Protein AF-A0A8D8BAV6-F1 (afdb_monomer_lite)

Structure (mmCIF, N/CA/C/O backbone):
data_AF-A0A8D8BAV6-F1
#
_entry.id   AF-A0A8D8BAV6-F1
#
loop_
_atom_site.group_PDB
_atom_site.id
_atom_site.type_symbol
_ato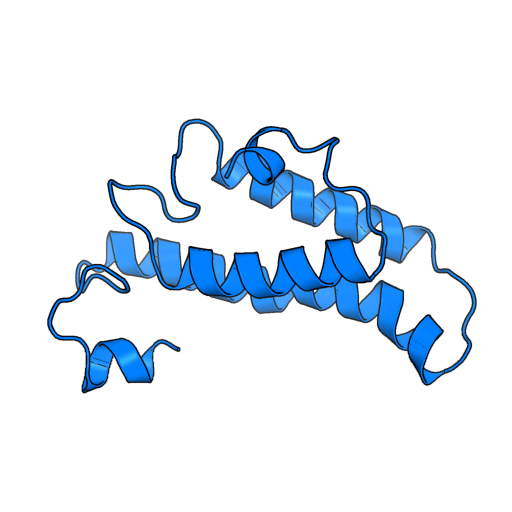m_site.label_atom_id
_atom_site.label_alt_id
_atom_site.label_comp_id
_atom_site.label_asym_id
_atom_site.label_entity_id
_atom_site.label_seq_id
_atom_site.pdbx_PDB_ins_code
_atom_site.Cartn_x
_atom_site.Cartn_y
_atom_site.Cartn_z
_atom_site.occupancy
_atom_site.B_iso_or_equiv
_atom_site.auth_seq_id
_atom_site.auth_comp_id
_atom_site.auth_asym_id
_atom_site.auth_atom_id
_atom_site.pdbx_PDB_model_num
ATOM 1 N N . MET A 1 1 ? -12.739 -9.516 0.397 1.00 93.56 1 MET A N 1
ATOM 2 C CA . MET A 1 1 ? -12.318 -9.539 1.818 1.00 93.56 1 MET A CA 1
ATOM 3 C C . MET A 1 1 ? -13.375 -8.971 2.758 1.00 93.56 1 MET A C 1
ATOM 5 O O . MET A 1 1 ? -13.822 -9.718 3.613 1.00 93.56 1 MET A O 1
ATOM 9 N N . ILE A 1 2 ? -13.833 -7.724 2.570 1.00 98.00 2 ILE A N 1
ATOM 10 C CA . ILE A 1 2 ? -14.804 -7.034 3.455 1.00 98.00 2 ILE A CA 1
ATOM 11 C C . ILE A 1 2 ? -15.995 -7.913 3.871 1.00 98.00 2 ILE A C 1
ATOM 13 O O . ILE A 1 2 ? -16.210 -8.135 5.057 1.00 98.00 2 ILE A O 1
ATOM 17 N N . TYR A 1 3 ? -16.702 -8.501 2.901 1.00 98.06 3 TYR A N 1
ATOM 18 C CA . TYR A 1 3 ? -17.861 -9.363 3.165 1.00 98.06 3 TYR A CA 1
ATOM 19 C C . TYR A 1 3 ? -17.575 -10.515 4.140 1.00 98.06 3 TYR A C 1
ATOM 21 O O . TYR A 1 3 ? -18.447 -10.879 4.926 1.00 98.06 3 TYR 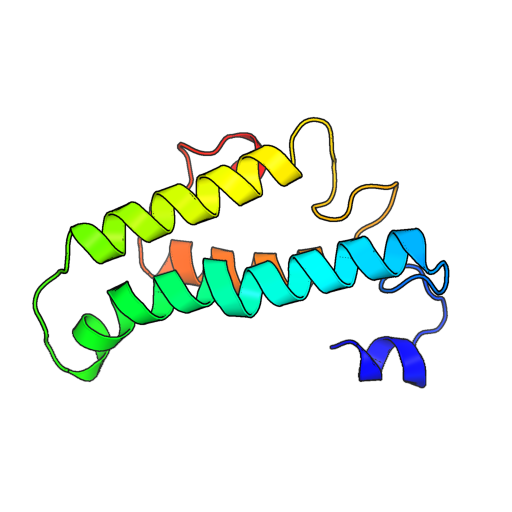A O 1
ATOM 29 N N . LEU A 1 4 ? -16.369 -11.095 4.106 1.00 98.25 4 LEU A N 1
ATOM 30 C CA . LEU A 1 4 ? -16.024 -12.206 4.991 1.00 98.25 4 LEU A CA 1
ATOM 31 C C . LEU A 1 4 ? -15.956 -11.748 6.448 1.00 98.25 4 LEU A C 1
ATOM 33 O O . LEU A 1 4 ? -16.485 -12.435 7.318 1.00 98.25 4 LEU A O 1
ATOM 37 N N . VAL A 1 5 ? -15.365 -10.579 6.704 1.00 97.69 5 VAL A N 1
ATOM 38 C CA . VAL A 1 5 ? -15.299 -10.012 8.056 1.00 97.69 5 VAL A CA 1
ATOM 39 C C . VAL A 1 5 ? -16.678 -9.538 8.503 1.00 97.69 5 VAL A C 1
ATOM 41 O O . VAL A 1 5 ? -17.121 -9.927 9.577 1.00 97.69 5 VAL A O 1
ATOM 44 N N . ASP A 1 6 ? -17.409 -8.800 7.663 1.00 97.00 6 ASP A N 1
ATOM 45 C CA . ASP A 1 6 ? -18.738 -8.293 8.032 1.00 97.00 6 ASP A CA 1
ATOM 46 C C . ASP A 1 6 ? -19.746 -9.422 8.321 1.00 97.00 6 ASP A C 1
ATOM 48 O O . ASP A 1 6 ? -20.589 -9.281 9.208 1.00 97.00 6 ASP A O 1
ATOM 52 N N . LYS A 1 7 ? -19.678 -10.546 7.593 1.00 98.06 7 LYS A N 1
ATOM 53 C CA . LYS A 1 7 ? -20.628 -11.657 7.756 1.00 98.06 7 LYS A CA 1
ATOM 54 C C . LYS A 1 7 ? -20.192 -12.705 8.777 1.00 98.06 7 LYS A C 1
ATOM 56 O O . LYS A 1 7 ? -21.049 -13.283 9.445 1.00 98.06 7 LYS A O 1
ATOM 61 N N . TYR A 1 8 ? -18.898 -13.006 8.851 1.00 98.00 8 TYR A N 1
ATOM 62 C CA . TYR A 1 8 ? -18.387 -14.158 9.602 1.00 98.00 8 TYR A CA 1
ATOM 63 C C . TYR A 1 8 ? -17.382 -13.790 10.700 1.00 98.00 8 TYR A C 1
ATOM 65 O O . TYR A 1 8 ? -17.008 -14.670 11.481 1.00 98.00 8 TYR A O 1
ATOM 73 N N . GLY A 1 9 ? -16.961 -12.524 10.786 1.00 96.50 9 GLY A N 1
ATOM 74 C CA . GLY A 1 9 ? -16.062 -12.028 11.824 1.00 96.50 9 GLY A CA 1
ATOM 75 C C . GLY A 1 9 ? -16.624 -12.272 13.223 1.00 96.50 9 GLY A C 1
ATOM 76 O O . GLY A 1 9 ? -17.813 -12.076 13.482 1.00 96.50 9 GLY A O 1
ATOM 77 N N . LYS A 1 10 ? -15.767 -12.752 14.127 1.00 97.00 10 LYS A N 1
ATOM 78 C CA . LYS A 1 10 ? -16.114 -12.917 15.549 1.00 97.00 10 LYS A CA 1
ATOM 79 C C . LYS A 1 10 ? -16.053 -11.593 16.303 1.00 97.00 10 LYS A C 1
ATOM 81 O O . LYS A 1 10 ? -16.799 -11.400 17.257 1.00 97.00 10 LYS A O 1
ATOM 86 N N . ASP A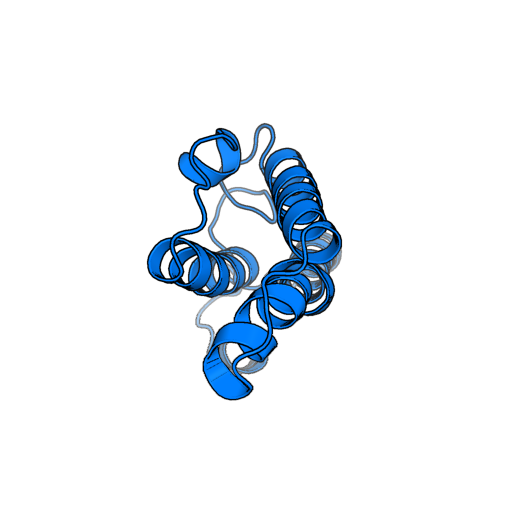 1 11 ? -15.210 -10.697 15.817 1.00 94.88 11 ASP A N 1
ATOM 87 C CA . ASP A 1 11 ? -15.067 -9.312 16.226 1.00 94.88 11 ASP A CA 1
ATOM 88 C C . ASP A 1 11 ? -14.908 -8.435 14.974 1.00 94.88 11 ASP A C 1
ATOM 90 O O . ASP A 1 11 ? -14.958 -8.927 13.840 1.00 94.88 11 ASP A O 1
ATOM 94 N N . ASP A 1 12 ? -14.760 -7.130 15.180 1.00 93.25 12 ASP A N 1
ATOM 95 C CA . ASP A 1 12 ? -14.538 -6.156 14.119 1.00 93.25 12 ASP A CA 1
ATOM 96 C C . ASP A 1 12 ? -13.084 -5.660 14.054 1.00 93.25 12 ASP A C 1
ATOM 98 O O . ASP A 1 12 ? -12.822 -4.663 13.392 1.00 93.25 12 ASP A O 1
ATOM 102 N N . SER A 1 13 ? -12.119 -6.352 14.672 1.00 93.62 13 SER A N 1
ATOM 103 C CA . SER A 1 13 ? -10.718 -5.897 14.735 1.00 93.62 13 SER A CA 1
ATOM 104 C C . SER A 1 13 ? -10.096 -5.679 13.350 1.00 93.62 13 SER A C 1
ATOM 106 O O . SER A 1 13 ? -9.500 -4.633 13.095 1.00 93.62 13 SER A O 1
ATOM 108 N N . LEU A 1 14 ? -10.315 -6.619 12.422 1.00 97.06 14 LEU A N 1
ATOM 109 C CA . LEU A 1 14 ? -9.807 -6.550 11.045 1.00 97.06 14 LEU A CA 1
ATOM 110 C C . LEU A 1 14 ? -10.515 -5.493 10.182 1.00 97.06 14 LEU A C 1
ATOM 112 O O . LEU A 1 14 ? -9.961 -5.039 9.177 1.00 97.06 14 LEU A O 1
ATOM 116 N N . TYR A 1 15 ? -11.757 -5.140 10.525 1.00 97.50 15 TYR A N 1
ATOM 117 C CA . TYR A 1 15 ? -12.570 -4.180 9.775 1.00 97.50 15 TYR A CA 1
ATOM 118 C C . TYR A 1 15 ? -13.562 -3.439 10.694 1.00 97.50 15 TYR A C 1
ATOM 120 O O . TYR A 1 15 ? -14.771 -3.715 10.663 1.00 97.50 15 TYR A O 1
ATOM 128 N N . PRO A 1 16 ? -13.068 -2.486 11.512 1.00 96.31 16 PRO A N 1
ATOM 129 C CA . PRO A 1 16 ? -13.848 -1.844 12.566 1.00 96.31 16 PRO A CA 1
ATOM 130 C C . PRO A 1 16 ? -15.124 -1.199 12.047 1.00 96.31 16 PRO A C 1
ATOM 132 O O . PRO A 1 16 ? -15.175 -0.711 10.916 1.00 96.31 16 PRO A O 1
ATOM 135 N N . ARG A 1 17 ? -16.174 -1.182 12.871 1.00 95.44 17 ARG A N 1
ATOM 136 C CA . ARG A 1 17 ? -17.445 -0.515 12.523 1.00 95.44 17 ARG A CA 1
ATOM 137 C C . ARG A 1 17 ? -17.405 0.999 12.686 1.00 95.44 17 ARG A C 1
ATOM 139 O O . ARG A 1 17 ? -18.266 1.676 12.130 1.00 95.44 17 ARG A O 1
ATOM 146 N N . ASP A 1 18 ? -16.415 1.514 13.413 1.00 96.38 18 ASP A N 1
ATOM 147 C CA . ASP A 1 18 ? -16.175 2.950 13.519 1.00 96.38 18 ASP A CA 1
ATOM 148 C C . ASP A 1 18 ? -15.990 3.571 12.118 1.00 96.38 18 ASP A C 1
ATOM 150 O O . ASP A 1 18 ? -15.084 3.153 11.386 1.00 96.38 18 ASP A O 1
ATOM 154 N N . PRO A 1 19 ? -16.821 4.554 11.720 1.00 97.75 19 PRO A N 1
ATOM 155 C CA . PRO A 1 19 ? -16.789 5.102 10.369 1.00 97.75 19 PRO A CA 1
ATOM 156 C C . PRO A 1 19 ? -15.436 5.698 9.979 1.00 97.75 19 PRO A C 1
ATOM 158 O O . PRO A 1 19 ? -15.022 5.549 8.830 1.00 97.75 19 PRO A O 1
ATOM 161 N N . GLN A 1 20 ? -14.736 6.346 10.914 1.00 97.38 20 GLN A N 1
ATOM 162 C CA . GLN A 1 20 ? -13.464 7.002 10.627 1.00 97.38 20 GLN A CA 1
ATOM 163 C C . GLN A 1 20 ? -12.356 5.973 10.385 1.00 97.38 20 GLN A C 1
ATOM 165 O O . GLN A 1 20 ? -11.685 6.028 9.353 1.00 97.38 20 GLN A O 1
ATOM 170 N N . ARG A 1 21 ? -12.203 4.983 11.273 1.00 96.50 21 ARG A N 1
ATOM 171 C CA . ARG A 1 21 ? -11.233 3.888 11.094 1.00 96.50 21 ARG A CA 1
ATOM 172 C C . ARG A 1 21 ? -11.529 3.077 9.835 1.00 96.50 21 ARG A C 1
ATOM 174 O O . ARG A 1 21 ? -10.625 2.778 9.055 1.00 96.50 21 ARG A O 1
ATOM 181 N N . ARG A 1 22 ? -12.806 2.776 9.590 1.00 97.56 22 ARG A N 1
ATOM 182 C CA . ARG A 1 22 ? -13.252 2.057 8.392 1.00 97.56 22 ARG A CA 1
ATOM 183 C C . ARG A 1 22 ? -12.943 2.823 7.108 1.00 97.56 22 ARG A C 1
ATOM 185 O O . ARG A 1 22 ? -12.547 2.208 6.120 1.00 97.56 22 ARG A O 1
ATOM 192 N N . ALA A 1 23 ? -13.106 4.146 7.111 1.00 98.44 23 ALA A N 1
ATOM 193 C CA . ALA A 1 23 ? -12.798 4.983 5.956 1.00 98.44 23 ALA A CA 1
ATOM 194 C C . ALA A 1 23 ? -11.309 4.928 5.588 1.00 98.44 23 ALA A C 1
ATOM 196 O O . ALA A 1 23 ? -10.994 4.819 4.404 1.00 98.44 23 ALA A O 1
ATOM 197 N N . VAL A 1 24 ? -10.406 4.923 6.578 1.00 98.38 24 VAL A N 1
ATOM 198 C CA . VAL A 1 24 ? -8.964 4.763 6.328 1.00 98.38 24 VAL A CA 1
ATOM 199 C C . VAL A 1 24 ? -8.679 3.395 5.709 1.00 98.38 24 VAL A C 1
ATOM 201 O O . VAL A 1 24 ? -8.055 3.342 4.653 1.00 98.38 24 VAL A O 1
ATOM 204 N N . ILE A 1 25 ? -9.202 2.302 6.278 1.00 98.56 25 ILE A N 1
ATOM 205 C CA . ILE A 1 25 ? -9.018 0.950 5.713 1.00 98.56 25 ILE A CA 1
ATOM 206 C C . ILE A 1 25 ? -9.535 0.882 4.273 1.00 98.56 25 ILE A C 1
ATOM 208 O O . ILE A 1 25 ? -8.837 0.393 3.390 1.00 98.56 25 ILE A O 1
ATOM 212 N N . ASN A 1 26 ? -10.731 1.411 4.009 1.00 98.69 26 ASN A N 1
ATOM 213 C CA . ASN A 1 26 ? -11.290 1.444 2.659 1.00 98.69 26 ASN A CA 1
ATOM 214 C C . ASN A 1 26 ? -10.406 2.237 1.697 1.00 98.69 26 ASN A C 1
ATOM 216 O O . ASN A 1 26 ? -10.170 1.786 0.580 1.00 98.69 26 ASN A O 1
ATOM 220 N N . GLN A 1 27 ? -9.893 3.392 2.122 1.00 98.69 27 GLN A N 1
ATOM 221 C CA . GLN A 1 27 ? -8.983 4.178 1.299 1.00 98.69 27 GLN A CA 1
ATOM 222 C C . GLN A 1 27 ? -7.703 3.389 0.984 1.00 98.69 27 GLN A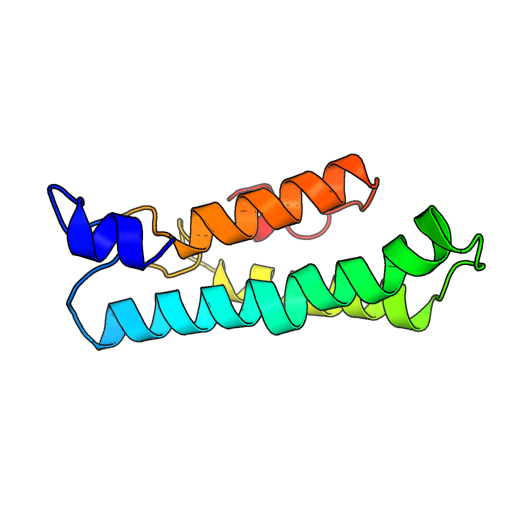 C 1
ATOM 224 O O . GLN A 1 27 ? -7.284 3.398 -0.171 1.00 98.69 27 GLN A O 1
ATOM 229 N N . ARG A 1 28 ? -7.125 2.658 1.951 1.00 98.75 28 ARG A N 1
ATOM 230 C CA . ARG A 1 28 ? -5.947 1.804 1.715 1.00 98.75 28 ARG A CA 1
ATOM 231 C C . ARG A 1 28 ? -6.247 0.646 0.760 1.00 98.75 28 ARG A C 1
ATOM 233 O O . ARG A 1 28 ? -5.437 0.378 -0.117 1.00 98.75 28 ARG A O 1
ATOM 240 N N . LEU A 1 29 ? -7.422 0.022 0.860 1.00 98.81 29 LEU A N 1
ATOM 241 C CA . LEU A 1 29 ? -7.864 -1.020 -0.079 1.00 98.81 29 LEU A CA 1
ATOM 242 C C . LEU A 1 29 ? -8.032 -0.478 -1.510 1.00 98.81 29 LEU A C 1
ATOM 244 O O . LEU A 1 29 ? -7.635 -1.131 -2.472 1.00 98.81 29 LEU A O 1
ATOM 248 N N . PHE A 1 30 ? -8.594 0.724 -1.669 1.00 98.81 30 PHE A N 1
ATOM 249 C CA . PHE A 1 30 ? -8.691 1.367 -2.983 1.00 98.81 30 PHE A CA 1
ATOM 250 C C . PHE A 1 30 ? -7.335 1.833 -3.512 1.00 98.81 30 PHE A C 1
ATOM 252 O O . PHE A 1 30 ? -7.117 1.788 -4.720 1.00 98.81 30 PHE A O 1
ATOM 259 N N . PHE A 1 31 ? -6.426 2.257 -2.635 1.00 98.88 31 PHE A N 1
ATOM 260 C CA . PHE A 1 31 ? -5.045 2.551 -3.001 1.00 98.88 31 PHE A CA 1
ATOM 261 C C . PHE A 1 31 ? -4.319 1.296 -3.498 1.00 98.88 31 PHE A C 1
ATOM 263 O O . PHE A 1 31 ? -3.668 1.358 -4.537 1.00 98.88 31 PHE A O 1
ATOM 270 N N . ASP A 1 32 ? -4.468 0.163 -2.811 1.00 98.88 32 ASP A N 1
ATOM 271 C CA . ASP A 1 32 ? -3.877 -1.105 -3.236 1.00 98.88 32 ASP A CA 1
ATOM 272 C C . ASP A 1 32 ? -4.365 -1.491 -4.639 1.00 98.88 32 ASP A C 1
ATOM 274 O O . ASP A 1 32 ? -3.569 -1.621 -5.564 1.00 98.88 32 ASP A O 1
ATOM 278 N N . MET A 1 33 ? -5.684 -1.538 -4.844 1.00 98.69 33 MET A N 1
ATOM 279 C CA . MET A 1 33 ? -6.270 -1.910 -6.136 1.00 98.69 33 MET A CA 1
ATOM 280 C C . MET A 1 33 ? -5.961 -0.899 -7.252 1.00 98.69 33 MET A C 1
ATOM 282 O O . MET A 1 33 ? -5.551 -1.287 -8.340 1.00 98.69 33 MET A O 1
ATOM 286 N N . GLY A 1 34 ? -6.219 0.388 -7.013 1.00 98.25 34 GLY A N 1
ATOM 287 C CA . GLY A 1 34 ? -6.242 1.421 -8.054 1.00 98.25 34 GLY A CA 1
ATOM 288 C C . GLY A 1 34 ? -4.916 2.143 -8.275 1.00 98.25 34 GLY A C 1
ATOM 289 O O . GLY A 1 34 ? -4.778 2.859 -9.265 1.00 98.25 34 GLY A O 1
ATOM 290 N N . THR A 1 35 ? -3.952 1.971 -7.370 1.00 98.81 35 THR A N 1
ATOM 291 C CA . THR A 1 35 ? -2.646 2.630 -7.455 1.00 98.81 35 THR A CA 1
ATOM 292 C C . THR A 1 35 ? -1.516 1.615 -7.389 1.00 98.81 35 THR A C 1
ATOM 294 O O . THR A 1 35 ? -0.772 1.509 -8.358 1.00 98.81 35 THR A O 1
ATOM 297 N N . LEU A 1 36 ? -1.366 0.877 -6.285 1.00 98.81 36 LEU A N 1
ATOM 298 C CA . LEU A 1 36 ? -0.198 0.015 -6.084 1.00 98.81 36 LEU A CA 1
ATOM 299 C C . LEU A 1 36 ? -0.198 -1.168 -7.061 1.00 98.81 36 LEU A C 1
ATOM 301 O O . LEU A 1 36 ? 0.679 -1.262 -7.919 1.00 98.81 36 LEU A O 1
ATOM 305 N N . TYR A 1 37 ? -1.208 -2.034 -6.980 1.00 98.75 37 TYR A N 1
ATOM 306 C CA . TYR A 1 37 ? -1.303 -3.229 -7.813 1.00 98.75 37 TYR A CA 1
ATOM 307 C C . TYR A 1 37 ? -1.553 -2.895 -9.285 1.00 98.75 37 TYR A C 1
ATOM 309 O O . TYR A 1 37 ? -0.997 -3.548 -10.164 1.00 98.75 37 TYR A O 1
ATOM 317 N N . GLN A 1 38 ? -2.326 -1.841 -9.574 1.00 98.81 38 GLN A N 1
ATOM 318 C CA . GLN A 1 38 ? -2.522 -1.385 -10.952 1.00 98.81 38 GLN A CA 1
ATOM 319 C C . GLN A 1 38 ? -1.191 -1.006 -11.613 1.00 98.81 38 GLN A C 1
ATOM 321 O O . GLN A 1 38 ? -0.916 -1.456 -12.719 1.00 98.81 38 GLN A O 1
ATOM 326 N N . ARG A 1 39 ? -0.331 -0.232 -10.937 1.00 98.69 39 ARG A N 1
ATOM 327 C CA . ARG A 1 39 ? 0.969 0.175 -11.501 1.00 98.69 39 ARG A CA 1
ATOM 328 C C . ARG A 1 39 ? 1.927 -0.999 -11.669 1.00 98.69 39 ARG A C 1
ATOM 330 O O . ARG A 1 39 ? 2.708 -1.012 -12.616 1.00 98.69 39 ARG A O 1
ATOM 337 N N . PHE A 1 40 ? 1.841 -1.995 -10.791 1.00 98.62 40 PHE A N 1
ATOM 338 C CA . PHE A 1 40 ? 2.533 -3.265 -10.988 1.00 98.62 40 PHE A CA 1
ATOM 339 C C . PHE A 1 40 ? 2.055 -3.985 -12.244 1.00 98.62 40 PHE A C 1
ATOM 341 O O . PHE A 1 40 ? 2.879 -4.354 -13.077 1.00 98.62 40 PHE A O 1
ATOM 348 N N . ALA A 1 41 ? 0.740 -4.149 -12.404 1.00 98.50 41 ALA A N 1
ATOM 349 C CA . ALA A 1 41 ? 0.160 -4.807 -13.567 1.00 98.50 41 ALA A CA 1
ATOM 350 C C . ALA A 1 41 ? 0.538 -4.075 -14.863 1.00 98.50 41 ALA A C 1
ATOM 352 O O . ALA A 1 41 ? 1.004 -4.712 -15.805 1.00 98.50 41 ALA A O 1
ATOM 353 N N . ASP A 1 42 ? 0.432 -2.744 -14.881 1.00 98.44 42 ASP A N 1
ATOM 354 C CA . ASP A 1 42 ? 0.777 -1.902 -16.032 1.00 98.44 42 ASP A CA 1
ATOM 355 C C . ASP A 1 42 ? 2.237 -2.074 -16.478 1.00 98.44 42 ASP A C 1
ATOM 357 O O . ASP A 1 42 ? 2.536 -1.968 -17.667 1.00 98.44 42 ASP A O 1
ATOM 361 N N . TYR A 1 43 ? 3.154 -2.333 -15.540 1.00 98.50 43 TYR A N 1
ATOM 362 C CA . TYR A 1 43 ? 4.560 -2.566 -15.856 1.00 98.50 43 TYR A CA 1
ATOM 363 C C . TYR A 1 43 ? 4.846 -4.030 -16.214 1.00 98.50 43 TYR A C 1
ATOM 365 O O . TYR A 1 43 ? 5.403 -4.300 -17.277 1.00 98.50 43 TYR A O 1
ATOM 373 N N . TYR A 1 44 ? 4.488 -4.981 -15.346 1.00 98.38 44 TYR A N 1
ATOM 374 C CA . TYR A 1 44 ? 4.928 -6.376 -15.458 1.00 98.38 44 TYR A CA 1
ATOM 375 C C . TYR A 1 44 ? 4.096 -7.207 -16.439 1.00 98.38 44 TYR A C 1
ATOM 377 O O . TYR A 1 44 ? 4.651 -8.053 -17.140 1.00 98.38 44 TYR A O 1
ATOM 385 N N . TYR A 1 45 ? 2.778 -7.000 -16.526 1.00 98.12 45 TYR A N 1
ATOM 386 C CA . TYR A 1 45 ? 1.919 -7.881 -17.327 1.00 98.12 45 TYR A CA 1
ATOM 387 C C . TYR A 1 45 ? 2.197 -7.823 -18.837 1.00 98.12 45 TYR A C 1
ATOM 389 O O . TYR A 1 45 ? 2.273 -8.900 -19.435 1.00 98.12 45 TYR A O 1
ATOM 397 N N . PRO A 1 46 ? 2.432 -6.653 -19.467 1.00 98.31 46 PRO A N 1
ATOM 398 C CA . PRO A 1 46 ? 2.808 -6.608 -20.883 1.00 98.31 46 PRO A CA 1
ATOM 399 C C . PRO A 1 46 ? 4.099 -7.386 -21.177 1.00 98.31 46 PRO A C 1
ATOM 401 O O . PRO A 1 46 ? 4.221 -8.050 -22.205 1.00 98.31 46 PRO A O 1
ATOM 404 N N . GLN A 1 47 ? 5.060 -7.370 -20.253 1.00 97.69 47 GLN A N 1
ATOM 405 C CA . GLN A 1 47 ? 6.313 -8.114 -20.403 1.00 97.69 47 GLN A CA 1
ATOM 406 C C . GLN A 1 47 ? 6.080 -9.623 -20.253 1.00 97.69 47 GLN A C 1
ATOM 408 O O . GLN A 1 47 ? 6.531 -10.412 -21.080 1.00 97.69 47 GLN A O 1
ATOM 413 N N . MET A 1 48 ? 5.330 -10.025 -19.220 1.00 96.38 48 MET A N 1
ATOM 414 C CA . MET A 1 48 ? 5.085 -11.432 -18.890 1.00 96.38 48 MET A CA 1
ATOM 415 C C . MET A 1 48 ? 4.195 -12.154 -19.905 1.00 96.38 48 MET A C 1
ATOM 417 O O . MET A 1 48 ? 4.422 -13.331 -20.184 1.00 96.38 48 MET A O 1
ATOM 421 N N . PHE A 1 49 ? 3.167 -11.481 -20.423 1.00 97.25 49 PHE A N 1
ATOM 422 C CA . PHE A 1 49 ? 2.121 -12.123 -21.224 1.00 97.25 49 PHE A CA 1
ATOM 423 C C . PHE A 1 49 ? 2.154 -11.741 -22.704 1.00 97.25 49 PHE A C 1
ATOM 425 O O . PHE A 1 49 ? 1.666 -12.513 -23.528 1.00 97.25 49 PHE A O 1
ATOM 432 N N . GLU A 1 50 ? 2.740 -10.595 -23.056 1.00 96.88 50 GLU A N 1
ATOM 433 C CA . GLU A 1 50 ? 2.762 -10.089 -24.437 1.00 96.88 50 GLU A CA 1
ATOM 434 C C . GLU A 1 50 ? 4.181 -10.015 -25.026 1.00 96.88 50 GLU A C 1
ATOM 436 O O . GLU A 1 50 ? 4.338 -9.779 -26.223 1.00 96.88 50 GLU A O 1
ATOM 441 N N . GLY A 1 51 ? 5.223 -10.242 -24.215 1.00 95.88 51 GLY A N 1
ATOM 442 C CA . GLY A 1 51 ? 6.620 -10.141 -24.647 1.00 95.88 51 GLY A CA 1
ATOM 443 C C . GLY A 1 51 ? 7.048 -8.710 -24.983 1.00 95.88 51 GLY A C 1
ATOM 444 O O . GLY A 1 51 ? 7.986 -8.514 -25.760 1.00 95.88 51 GLY A O 1
ATOM 445 N N . ALA A 1 52 ? 6.348 -7.709 -24.439 1.00 97.31 52 ALA A N 1
ATOM 446 C CA . ALA A 1 52 ? 6.700 -6.307 -24.611 1.00 97.31 52 ALA A CA 1
ATOM 447 C C . ALA A 1 52 ? 8.040 -5.982 -23.928 1.00 97.31 52 ALA A C 1
ATOM 449 O O . ALA A 1 52 ? 8.422 -6.607 -22.939 1.00 97.31 52 ALA A O 1
ATOM 450 N N . ALA A 1 53 ? 8.743 -4.975 -24.446 1.00 97.38 53 ALA A N 1
ATOM 451 C CA . ALA A 1 53 ? 9.908 -4.417 -23.770 1.00 97.38 53 ALA A CA 1
ATOM 452 C C . ALA A 1 53 ? 9.506 -3.682 -22.479 1.00 97.38 53 ALA A C 1
ATOM 454 O O . ALA A 1 53 ? 8.368 -3.230 -22.332 1.00 97.38 53 ALA A O 1
ATOM 455 N N . GLU A 1 54 ? 10.465 -3.528 -21.568 1.00 96.19 54 GLU A N 1
ATOM 456 C CA . GLU A 1 54 ? 10.300 -2.736 -20.349 1.00 96.19 54 GLU A CA 1
ATOM 457 C C . GLU A 1 54 ? 9.867 -1.297 -20.664 1.00 96.19 54 GLU A C 1
ATOM 459 O O . GLU A 1 54 ? 10.360 -0.666 -21.603 1.00 96.19 54 GLU A O 1
ATOM 464 N N . ASN A 1 55 ? 8.960 -0.764 -19.843 1.00 97.69 55 ASN A N 1
ATOM 465 C CA . ASN A 1 55 ? 8.522 0.626 -19.913 1.00 97.69 55 ASN A CA 1
ATOM 466 C C . ASN A 1 55 ? 9.062 1.405 -18.697 1.00 97.69 55 ASN A C 1
ATOM 468 O O . ASN A 1 55 ? 8.500 1.272 -17.604 1.00 97.69 55 ASN A O 1
ATOM 472 N N . PRO A 1 56 ? 10.109 2.237 -18.866 1.00 97.12 56 PRO A N 1
ATOM 473 C CA . PRO A 1 56 ? 10.715 2.982 -17.763 1.00 97.12 56 PRO A CA 1
ATOM 474 C C . PRO A 1 56 ? 9.739 3.912 -17.033 1.00 97.12 56 PRO A C 1
ATOM 476 O O . PRO A 1 56 ? 9.784 4.001 -15.809 1.00 97.12 56 PRO A O 1
ATOM 479 N N . ASP A 1 57 ? 8.809 4.549 -17.750 1.00 97.62 57 ASP A N 1
ATOM 480 C CA . ASP A 1 57 ? 7.829 5.456 -17.140 1.00 97.62 57 ASP A CA 1
ATOM 481 C C . ASP A 1 57 ? 6.842 4.695 -16.243 1.00 97.62 57 ASP A C 1
ATOM 483 O O . ASP A 1 57 ? 6.433 5.187 -15.189 1.00 97.62 57 ASP A O 1
ATOM 487 N N . ALA A 1 58 ? 6.447 3.484 -16.650 1.00 97.94 58 ALA A N 1
ATOM 488 C CA . ALA A 1 58 ? 5.614 2.611 -15.825 1.00 97.94 58 ALA A CA 1
ATOM 489 C C . ALA A 1 58 ? 6.394 2.079 -14.611 1.00 97.94 58 ALA A C 1
ATOM 491 O O . ALA A 1 58 ? 5.845 2.054 -13.510 1.00 97.94 58 ALA A O 1
ATOM 492 N N . TYR A 1 59 ? 7.682 1.754 -14.780 1.00 97.56 59 TYR A N 1
ATOM 493 C CA . TYR A 1 59 ? 8.554 1.349 -13.676 1.00 97.56 59 TYR A CA 1
ATOM 494 C C . TYR A 1 59 ? 8.677 2.442 -12.609 1.00 97.56 59 TYR A C 1
ATOM 496 O O . TYR A 1 59 ? 8.453 2.189 -11.427 1.00 97.56 59 TYR A O 1
ATOM 504 N N . THR A 1 60 ? 8.955 3.688 -13.012 1.00 97.81 60 THR A N 1
ATOM 505 C CA . THR A 1 60 ? 9.061 4.825 -12.082 1.00 97.81 60 THR A CA 1
ATOM 506 C C . THR A 1 60 ? 7.776 5.031 -11.281 1.00 97.81 60 THR A C 1
ATOM 508 O O . THR A 1 60 ? 7.832 5.281 -10.077 1.00 97.81 60 THR A O 1
ATOM 511 N N . LYS A 1 61 ? 6.605 4.846 -11.905 1.00 98.38 61 LYS A N 1
ATOM 512 C CA . LYS A 1 61 ? 5.318 4.958 -11.206 1.00 98.38 61 LYS A CA 1
ATOM 513 C C . LYS A 1 61 ? 5.163 3.928 -10.086 1.00 98.38 61 LYS A C 1
ATOM 515 O O . LYS A 1 61 ? 4.483 4.233 -9.105 1.00 98.38 61 LYS A O 1
ATOM 520 N N . ILE A 1 62 ? 5.764 2.741 -10.186 1.00 98.44 62 ILE A N 1
ATOM 521 C CA . ILE A 1 62 ? 5.764 1.778 -9.074 1.00 98.44 62 ILE A CA 1
ATOM 522 C C . ILE A 1 62 ? 6.453 2.399 -7.853 1.00 98.44 62 ILE A C 1
ATOM 524 O O . ILE A 1 62 ? 5.875 2.407 -6.764 1.00 98.44 62 ILE A O 1
ATOM 528 N N . GLY A 1 63 ? 7.629 3.000 -8.051 1.00 97.81 63 GLY A N 1
ATOM 529 C CA . GLY A 1 63 ? 8.364 3.706 -7.001 1.00 97.81 63 GLY A CA 1
ATOM 530 C C . GLY A 1 63 ? 7.552 4.828 -6.352 1.00 97.81 63 GLY A C 1
ATOM 531 O O . GLY A 1 63 ? 7.509 4.920 -5.129 1.00 97.81 63 GLY A O 1
ATOM 532 N N . ASP A 1 64 ? 6.820 5.616 -7.142 1.00 98.19 64 ASP A N 1
ATOM 533 C CA . ASP A 1 64 ? 5.916 6.647 -6.612 1.00 98.19 64 ASP A CA 1
ATOM 534 C C . ASP A 1 64 ? 4.801 6.053 -5.727 1.00 98.19 64 ASP A C 1
ATOM 536 O O . ASP A 1 64 ? 4.410 6.647 -4.723 1.00 98.19 64 ASP A O 1
ATOM 540 N N . ALA A 1 65 ? 4.263 4.881 -6.091 1.00 98.69 65 ALA A N 1
ATOM 541 C CA . ALA A 1 65 ? 3.232 4.215 -5.294 1.00 98.69 65 ALA A CA 1
ATOM 542 C C . ALA A 1 65 ? 3.801 3.702 -3.968 1.00 98.69 65 ALA A C 1
ATOM 544 O O . ALA A 1 65 ? 3.195 3.917 -2.919 1.00 98.69 65 ALA A O 1
ATOM 545 N N . LEU A 1 66 ? 4.986 3.093 -4.002 1.00 98.50 66 LEU A N 1
ATOM 546 C CA . LEU A 1 66 ? 5.705 2.683 -2.797 1.00 98.50 66 LEU A CA 1
ATOM 547 C C . LEU A 1 66 ? 6.076 3.884 -1.921 1.00 98.50 66 LEU A C 1
ATOM 549 O O . LEU A 1 66 ? 5.983 3.788 -0.704 1.00 98.50 66 LEU A O 1
ATOM 553 N N . GLY A 1 67 ? 6.381 5.041 -2.515 1.00 98.56 67 GLY A N 1
ATOM 554 C CA . GLY A 1 67 ? 6.583 6.293 -1.784 1.00 98.56 67 GLY A CA 1
ATOM 555 C C . GLY A 1 67 ? 5.339 6.742 -1.011 1.00 98.56 67 GLY A C 1
ATOM 556 O O . GLY A 1 67 ? 5.442 7.141 0.146 1.00 98.56 67 GLY A O 1
ATOM 557 N N . PHE A 1 68 ? 4.142 6.621 -1.594 1.00 98.69 68 PHE A N 1
ATOM 558 C CA . PHE A 1 68 ? 2.907 6.887 -0.848 1.00 98.69 68 PHE A CA 1
ATOM 559 C C . PHE A 1 68 ? 2.682 5.887 0.288 1.00 98.69 68 PHE A C 1
ATOM 561 O O . PHE A 1 68 ? 2.265 6.291 1.374 1.00 98.69 68 PHE A O 1
ATOM 568 N N . LEU A 1 69 ? 2.966 4.601 0.058 1.00 98.69 69 LEU A N 1
ATOM 569 C CA . LEU A 1 69 ? 2.843 3.572 1.089 1.00 98.69 69 LEU A CA 1
ATOM 570 C C . LEU A 1 69 ? 3.832 3.800 2.244 1.00 98.69 69 LEU A C 1
ATOM 572 O O . LEU A 1 69 ? 3.437 3.718 3.405 1.00 98.69 69 LEU A O 1
ATOM 576 N N . GLU A 1 70 ? 5.073 4.176 1.932 1.00 98.56 70 GLU A N 1
ATOM 577 C CA . GLU A 1 70 ? 6.103 4.568 2.901 1.00 98.56 70 GLU A CA 1
ATOM 578 C C . GLU A 1 70 ? 5.616 5.712 3.802 1.00 98.56 70 GLU A C 1
ATOM 580 O O . GLU A 1 70 ? 5.783 5.648 5.022 1.00 98.56 70 GLU A O 1
ATOM 585 N N . CYS A 1 71 ? 4.958 6.726 3.223 1.00 98.38 71 CYS A N 1
ATOM 586 C CA . CYS A 1 71 ? 4.345 7.819 3.980 1.00 98.38 71 CYS A CA 1
ATOM 587 C C . CYS A 1 71 ? 3.149 7.360 4.827 1.00 98.38 71 CYS A C 1
ATOM 589 O O . CYS A 1 71 ? 2.940 7.877 5.920 1.00 98.38 71 CYS A O 1
ATOM 591 N N . PHE A 1 72 ? 2.338 6.405 4.357 1.00 98.25 72 PHE A N 1
ATOM 592 C CA . PHE A 1 72 ? 1.223 5.875 5.154 1.00 98.25 72 PHE A CA 1
ATOM 593 C C . PHE A 1 72 ? 1.693 5.120 6.398 1.00 98.25 72 PHE A C 1
ATOM 595 O O . PHE A 1 72 ? 0.974 5.113 7.397 1.00 98.25 72 PHE A O 1
ATOM 602 N N . LEU A 1 73 ? 2.874 4.506 6.326 1.00 98.50 73 LEU A N 1
ATOM 603 C CA . LEU A 1 73 ? 3.496 3.752 7.410 1.00 98.50 73 LEU A CA 1
ATOM 604 C C . LEU A 1 73 ? 4.367 4.620 8.333 1.00 98.50 73 LEU A C 1
ATOM 606 O O . LEU A 1 73 ? 4.892 4.124 9.328 1.00 98.50 73 LEU A O 1
ATOM 610 N N . GLU A 1 74 ? 4.515 5.919 8.059 1.00 97.94 74 GLU A N 1
ATOM 611 C CA . GLU A 1 74 ? 5.324 6.801 8.898 1.00 97.94 74 GLU A CA 1
ATOM 612 C C . GLU A 1 74 ? 4.753 6.890 10.326 1.00 97.94 74 GLU A C 1
ATOM 614 O O . GLU A 1 74 ? 3.645 7.378 10.565 1.00 97.94 74 GLU A O 1
ATOM 619 N N . GLY A 1 75 ? 5.525 6.385 11.294 1.00 96.75 75 GLY A N 1
ATOM 620 C CA . GLY A 1 75 ? 5.124 6.333 12.702 1.00 96.75 75 GLY A CA 1
ATOM 621 C C . GLY A 1 75 ? 3.972 5.366 13.001 1.00 96.75 75 GLY A C 1
ATOM 622 O O . GLY A 1 75 ? 3.382 5.464 14.076 1.00 96.75 75 GLY A O 1
ATOM 623 N N . GLN A 1 76 ? 3.634 4.460 12.078 1.00 97.38 76 GLN A N 1
ATOM 624 C CA . GLN A 1 76 ? 2.566 3.473 12.239 1.00 97.38 76 GLN A CA 1
ATOM 625 C C . GLN A 1 76 ? 3.123 2.049 12.219 1.00 97.38 76 GLN A C 1
ATOM 627 O O . GLN A 1 76 ? 4.045 1.744 11.471 1.00 97.38 76 GLN A O 1
ATOM 632 N N . THR A 1 77 ? 2.515 1.157 13.001 1.00 96.50 77 THR A N 1
ATOM 633 C CA . THR A 1 77 ? 2.814 -0.286 12.946 1.00 96.50 77 THR A CA 1
ATOM 634 C C . THR A 1 77 ? 2.029 -0.998 11.844 1.00 96.50 77 THR A C 1
ATOM 636 O O . THR A 1 77 ? 2.476 -2.018 11.341 1.00 96.50 77 THR A O 1
ATOM 639 N N . PHE A 1 78 ? 0.856 -0.479 11.473 1.00 98.00 78 PHE A N 1
ATOM 640 C CA . PHE A 1 78 ? -0.036 -1.053 10.462 1.00 98.00 78 PHE A CA 1
ATOM 641 C C . PHE A 1 78 ? -0.500 0.037 9.496 1.00 98.00 78 PHE A C 1
ATOM 643 O O . PHE A 1 78 ? -0.625 1.203 9.873 1.00 98.00 78 PHE A O 1
ATOM 650 N N . VAL A 1 79 ? -0.805 -0.322 8.252 1.00 97.94 79 VAL A N 1
ATOM 651 C CA . VAL A 1 79 ? -0.990 0.648 7.156 1.00 97.94 79 VAL A CA 1
ATOM 652 C C . VAL A 1 79 ? -2.226 1.545 7.294 1.00 97.94 79 VAL A C 1
ATOM 654 O O . VAL A 1 79 ? -2.283 2.661 6.761 1.00 97.94 79 VAL A O 1
ATOM 657 N N . ALA A 1 80 ? -3.245 1.065 8.005 1.00 97.12 80 ALA A N 1
ATOM 658 C CA . ALA A 1 80 ? -4.435 1.843 8.341 1.00 97.12 80 ALA A CA 1
ATOM 659 C C . ALA A 1 80 ? -4.322 2.552 9.706 1.00 97.12 80 ALA A C 1
ATOM 661 O O . ALA A 1 80 ? -5.279 3.196 10.141 1.00 97.12 80 ALA A O 1
ATOM 662 N N . GLY A 1 81 ? -3.161 2.447 10.358 1.00 91.12 81 GLY A N 1
ATOM 663 C CA . GLY A 1 81 ? -2.906 2.921 11.711 1.00 91.12 81 GLY A CA 1
ATOM 664 C C . GLY A 1 81 ? -3.669 2.151 12.793 1.00 91.12 81 GLY A C 1
ATOM 665 O O . GLY A 1 81 ? -4.396 1.189 12.534 1.00 91.12 81 GLY A O 1
ATOM 666 N N . GLY A 1 82 ? -3.521 2.621 14.030 1.00 83.69 82 GLY A N 1
ATOM 667 C CA . GLY A 1 82 ? -4.123 2.008 15.215 1.00 83.69 82 GLY A CA 1
ATOM 668 C C . GLY A 1 82 ? -3.330 0.815 15.754 1.00 83.69 82 GLY A C 1
ATOM 669 O O . GLY A 1 82 ? -2.213 0.541 15.325 1.00 83.69 82 GLY A O 1
ATOM 670 N N . ASP A 1 83 ? -3.930 0.107 16.709 1.00 85.06 83 ASP A N 1
ATOM 671 C CA . ASP A 1 83 ? -3.214 -0.879 17.533 1.00 85.06 83 ASP A CA 1
ATOM 672 C C . ASP A 1 83 ? -3.268 -2.317 16.981 1.00 85.06 83 ASP A C 1
ATOM 674 O O . ASP A 1 83 ? -2.810 -3.253 17.636 1.00 85.06 83 ASP A O 1
ATOM 678 N N . SER A 1 84 ? -3.876 -2.530 15.808 1.00 91.50 84 SER A N 1
ATOM 679 C CA . SER A 1 84 ? -4.137 -3.871 15.277 1.00 91.50 84 SER A CA 1
ATOM 680 C C . SER A 1 84 ? -4.091 -3.941 13.753 1.00 91.50 84 SER A C 1
ATOM 682 O O . SER A 1 84 ? -4.566 -3.035 13.069 1.00 91.50 84 SER A O 1
ATOM 684 N N . LEU A 1 85 ? -3.623 -5.082 13.246 1.00 97.06 85 LEU A N 1
ATOM 685 C CA . LEU A 1 85 ? -3.681 -5.460 11.836 1.00 97.06 85 LEU A CA 1
ATOM 686 C C . LEU A 1 85 ? -5.117 -5.384 11.289 1.00 97.06 85 LEU A C 1
ATOM 688 O O . LEU A 1 85 ? -6.079 -5.728 11.979 1.00 97.06 85 LEU A O 1
ATOM 692 N N . SER A 1 86 ? -5.254 -4.966 10.033 1.00 98.19 86 SER A N 1
ATOM 693 C CA . SER A 1 86 ? -6.531 -4.795 9.342 1.00 98.19 86 SER A CA 1
ATOM 694 C C . SER A 1 86 ? -6.585 -5.542 8.004 1.00 98.19 86 SER A C 1
ATOM 696 O O . SER A 1 86 ? -5.595 -6.086 7.517 1.00 98.19 86 SER A O 1
ATOM 698 N N . LEU A 1 87 ? -7.753 -5.529 7.352 1.00 98.38 87 LEU A N 1
ATOM 699 C CA . LEU A 1 87 ? -7.890 -6.021 5.977 1.00 98.38 87 LEU A CA 1
ATOM 700 C C . LEU A 1 87 ? -6.987 -5.294 4.970 1.00 98.38 87 LEU A C 1
ATOM 702 O O . LEU A 1 87 ? -6.650 -5.884 3.945 1.00 98.38 87 LEU A O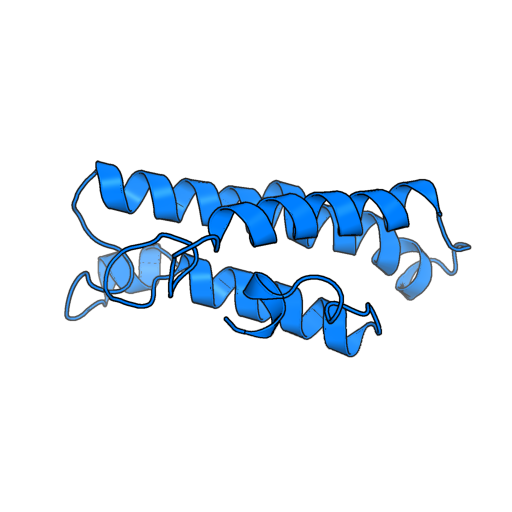 1
ATOM 706 N N . ALA A 1 88 ? -6.627 -4.032 5.227 1.00 98.62 88 ALA A N 1
ATOM 707 C CA . ALA A 1 88 ? -5.738 -3.292 4.340 1.00 98.62 88 ALA A CA 1
ATOM 708 C C . ALA A 1 88 ? -4.328 -3.888 4.344 1.00 98.62 88 ALA A C 1
ATOM 710 O O . ALA A 1 88 ? -3.751 -4.055 3.273 1.00 98.62 88 ALA A O 1
ATOM 711 N N . ASP A 1 89 ? -3.818 -4.269 5.518 1.00 98.75 89 ASP A N 1
ATOM 712 C CA . ASP A 1 89 ? -2.498 -4.885 5.647 1.00 98.75 89 ASP A CA 1
ATOM 713 C C . ASP A 1 89 ? -2.432 -6.208 4.875 1.00 98.75 89 ASP A C 1
ATOM 715 O O . ASP A 1 89 ? -1.503 -6.438 4.112 1.00 98.75 89 ASP A O 1
ATOM 719 N N . LEU A 1 90 ? -3.471 -7.044 4.995 1.00 98.62 90 LEU A N 1
ATOM 720 C CA . LEU A 1 90 ? -3.557 -8.321 4.278 1.00 98.62 90 LEU A CA 1
ATOM 721 C C . LEU A 1 90 ? -3.584 -8.147 2.752 1.00 98.62 90 LEU A C 1
ATOM 723 O O . LEU A 1 90 ? -2.977 -8.939 2.035 1.00 98.62 90 LEU A O 1
ATOM 727 N N . SER A 1 91 ? -4.298 -7.129 2.260 1.00 98.75 91 SER A N 1
ATOM 728 C CA . SER A 1 91 ? -4.373 -6.812 0.827 1.00 98.75 91 SER A CA 1
ATOM 729 C C . SER A 1 91 ? -3.010 -6.383 0.291 1.00 98.75 91 SER A C 1
ATOM 731 O O . SER A 1 91 ? -2.488 -6.975 -0.651 1.00 98.75 91 SER A O 1
ATOM 733 N N . LEU A 1 92 ? -2.399 -5.405 0.962 1.00 98.75 92 LEU A N 1
ATOM 734 C CA . LEU A 1 92 ? -1.122 -4.828 0.558 1.00 98.75 92 LEU A CA 1
ATOM 735 C C . LEU A 1 92 ? 0.027 -5.829 0.671 1.00 98.75 92 LEU A C 1
ATOM 737 O O . LEU A 1 92 ? 0.903 -5.829 -0.189 1.00 98.75 92 LEU A O 1
ATOM 741 N N . LEU A 1 93 ? 0.002 -6.715 1.672 1.00 98.50 93 LEU A N 1
ATOM 742 C CA . LEU A 1 93 ? 0.995 -7.777 1.813 1.00 98.50 93 LEU A CA 1
ATOM 743 C C . LEU A 1 93 ? 0.952 -8.715 0.603 1.00 98.50 93 LEU A C 1
ATOM 745 O O . LEU A 1 93 ? 1.990 -9.015 0.024 1.00 98.50 93 LEU A O 1
ATOM 749 N N . ALA A 1 94 ? -0.244 -9.127 0.169 1.00 98.62 94 ALA A N 1
ATOM 750 C CA . ALA A 1 94 ? -0.389 -9.976 -1.013 1.00 98.62 94 ALA A CA 1
ATOM 751 C C . ALA A 1 94 ? 0.165 -9.301 -2.283 1.00 98.62 94 ALA A C 1
ATOM 753 O O . ALA A 1 94 ? 0.858 -9.943 -3.080 1.00 98.62 94 ALA A O 1
ATOM 754 N N . SER A 1 95 ? -0.091 -8.001 -2.454 1.00 98.56 95 SER A N 1
ATOM 755 C CA . SER A 1 95 ? 0.480 -7.211 -3.548 1.00 98.56 95 SER A CA 1
ATOM 756 C C . SER A 1 95 ? 2.007 -7.143 -3.463 1.00 98.56 95 SER A C 1
ATOM 758 O O . SER A 1 95 ? 2.681 -7.471 -4.436 1.00 98.56 95 SER A O 1
ATOM 760 N N . LEU A 1 96 ? 2.575 -6.790 -2.308 1.00 98.06 96 LEU A N 1
ATOM 761 C CA . LEU A 1 96 ? 4.023 -6.621 -2.151 1.00 98.06 96 LEU A CA 1
ATOM 762 C C . LEU A 1 96 ? 4.802 -7.930 -2.265 1.00 98.06 96 LEU A C 1
ATOM 764 O O . LEU A 1 96 ? 5.831 -7.952 -2.933 1.00 98.06 96 LEU A O 1
ATOM 768 N N . THR A 1 97 ? 4.277 -9.044 -1.755 1.00 97.88 97 THR A N 1
ATOM 769 C CA . THR A 1 97 ? 4.889 -10.358 -2.005 1.00 97.88 97 THR A CA 1
ATOM 770 C C . THR A 1 97 ? 4.943 -10.668 -3.506 1.00 97.88 97 THR A C 1
ATOM 772 O O . THR A 1 97 ? 5.896 -11.281 -3.984 1.00 97.88 97 THR A O 1
ATOM 775 N N . THR A 1 98 ? 3.958 -10.210 -4.287 1.00 98.06 98 THR A N 1
ATOM 776 C CA . THR A 1 98 ? 3.995 -10.348 -5.752 1.00 98.06 98 THR A CA 1
ATOM 777 C C . THR A 1 98 ? 5.117 -9.502 -6.366 1.00 98.06 98 THR A C 1
ATOM 779 O O . THR A 1 98 ? 5.793 -9.968 -7.281 1.00 98.06 98 THR A O 1
ATOM 782 N N . PHE A 1 99 ? 5.354 -8.290 -5.854 1.00 97.62 99 PHE A N 1
ATOM 783 C CA . PHE A 1 99 ? 6.441 -7.416 -6.312 1.00 97.62 99 PHE A CA 1
ATOM 784 C C . PHE A 1 99 ? 7.809 -8.047 -6.046 1.00 97.62 99 PHE A C 1
ATOM 786 O O . PHE A 1 99 ? 8.646 -8.083 -6.946 1.00 97.62 99 PHE A O 1
ATOM 793 N N . GLU A 1 100 ? 8.018 -8.581 -4.841 1.00 95.88 100 GLU A N 1
ATOM 794 C CA . GLU A 1 100 ? 9.272 -9.240 -4.463 1.00 95.88 100 GLU A CA 1
ATOM 795 C C . GLU A 1 100 ? 9.556 -10.456 -5.351 1.00 95.88 100 GLU A C 1
ATOM 797 O O . GLU A 1 100 ? 10.659 -10.603 -5.877 1.00 95.88 100 GLU A O 1
ATOM 802 N N . VAL A 1 101 ? 8.546 -11.302 -5.591 1.00 97.31 101 VAL A N 1
ATOM 803 C CA . VAL A 1 101 ? 8.677 -12.467 -6.484 1.00 97.31 101 VAL A CA 1
ATOM 804 C C . VAL A 1 101 ? 8.931 -12.044 -7.935 1.00 97.31 101 VAL A C 1
ATOM 806 O O . VAL A 1 101 ? 9.650 -12.736 -8.654 1.00 97.31 101 VAL A O 1
ATOM 809 N N . ALA A 1 102 ? 8.389 -10.902 -8.368 1.00 96.62 102 ALA A N 1
ATOM 810 C CA . ALA A 1 102 ? 8.672 -10.313 -9.678 1.00 96.62 102 ALA A CA 1
ATOM 811 C C . ALA A 1 102 ? 10.044 -9.609 -9.755 1.00 96.62 102 ALA A C 1
ATOM 813 O O . ALA A 1 102 ? 10.422 -9.115 -10.819 1.00 96.62 102 ALA A O 1
ATOM 814 N N . GLY A 1 103 ? 10.796 -9.567 -8.652 1.00 95.81 103 GLY A N 1
ATOM 815 C CA . GLY A 1 103 ? 12.146 -9.014 -8.589 1.00 95.81 103 GLY A CA 1
ATOM 816 C C . GLY A 1 103 ? 12.213 -7.498 -8.404 1.00 95.81 103 GLY A C 1
ATOM 817 O O . GLY A 1 103 ? 13.265 -6.918 -8.667 1.00 95.81 103 GLY A O 1
ATOM 818 N N . TYR A 1 104 ? 11.129 -6.842 -7.975 1.00 96.62 104 TYR A N 1
ATOM 819 C CA . TYR A 1 104 ? 11.180 -5.425 -7.615 1.00 96.62 104 TYR A CA 1
ATOM 820 C C . TYR A 1 104 ? 11.848 -5.251 -6.245 1.00 96.62 104 TYR A C 1
ATOM 822 O O . TYR A 1 104 ? 11.399 -5.825 -5.253 1.00 96.62 104 TYR A O 1
ATOM 830 N N . ASP A 1 105 ? 12.892 -4.427 -6.171 1.00 95.19 105 ASP A N 1
ATOM 831 C CA . ASP A 1 105 ? 13.581 -4.135 -4.912 1.00 95.19 105 ASP A CA 1
ATOM 832 C C . ASP A 1 105 ? 12.818 -3.085 -4.088 1.00 95.19 105 ASP A C 1
ATOM 834 O O . ASP A 1 105 ? 12.756 -1.905 -4.445 1.00 95.19 105 ASP A O 1
ATOM 838 N N . ILE A 1 106 ? 12.245 -3.519 -2.964 1.00 96.31 106 ILE A N 1
ATOM 839 C CA . ILE A 1 106 ? 11.542 -2.647 -2.012 1.00 96.31 106 ILE A CA 1
ATOM 840 C C . ILE A 1 106 ? 12.439 -2.155 -0.867 1.00 96.31 106 ILE A C 1
ATOM 842 O O . ILE A 1 106 ? 12.004 -1.313 -0.085 1.00 96.31 106 ILE A O 1
ATOM 846 N N . SER A 1 107 ? 13.696 -2.609 -0.779 1.00 95.31 107 SER A N 1
ATOM 847 C CA . SER A 1 107 ? 14.592 -2.328 0.358 1.00 95.31 107 SER A CA 1
ATOM 848 C C . SER A 1 107 ? 14.915 -0.839 0.552 1.00 95.31 107 SER A C 1
ATOM 850 O O . SER A 1 107 ? 15.303 -0.412 1.642 1.00 95.31 107 SER A O 1
ATOM 852 N N . GLY A 1 108 ? 14.719 -0.022 -0.490 1.00 96.44 108 GLY A N 1
ATOM 853 C CA . GLY A 1 108 ? 14.826 1.437 -0.424 1.00 96.44 108 GLY A CA 1
ATOM 854 C C . GLY A 1 108 ? 13.714 2.127 0.383 1.00 96.44 108 GLY A C 1
ATOM 855 O O . GLY A 1 108 ? 13.898 3.272 0.798 1.00 96.44 108 GLY A O 1
ATOM 856 N N . PHE A 1 109 ? 12.594 1.443 0.632 1.00 98.00 109 PHE A N 1
ATOM 857 C CA . PHE A 1 109 ? 11.438 1.929 1.389 1.00 98.00 109 PHE A CA 1
ATOM 858 C C . PHE A 1 109 ? 11.469 1.298 2.785 1.00 98.00 109 PHE A C 1
ATOM 860 O O . PHE A 1 109 ? 11.152 0.120 2.965 1.00 98.00 109 PHE A O 1
ATOM 867 N N . LYS A 1 110 ? 11.952 2.054 3.775 1.00 98.25 110 LYS A N 1
ATOM 868 C CA . LYS A 1 110 ? 12.333 1.516 5.089 1.00 98.25 110 LYS A CA 1
ATOM 869 C C . LYS A 1 110 ? 11.125 1.136 5.926 1.00 98.25 110 LYS A C 1
ATOM 871 O O . LYS A 1 110 ? 11.161 0.095 6.572 1.00 98.25 110 LYS A O 1
ATOM 876 N N . ASN A 1 111 ? 10.087 1.966 5.926 1.00 98.19 111 ASN A N 1
ATOM 877 C CA . ASN A 1 111 ? 8.853 1.673 6.644 1.00 98.19 111 ASN A CA 1
ATOM 878 C C . ASN A 1 111 ? 8.132 0.499 5.978 1.00 98.19 111 ASN A C 1
ATOM 880 O O . ASN A 1 111 ? 7.691 -0.396 6.685 1.00 98.19 111 ASN A O 1
ATOM 884 N N . VAL A 1 112 ? 8.083 0.462 4.639 1.00 98.25 112 VAL A N 1
ATOM 885 C CA . VAL A 1 112 ? 7.501 -0.664 3.882 1.00 98.25 112 VAL A CA 1
ATOM 886 C C . VAL A 1 112 ? 8.241 -1.972 4.146 1.00 98.25 112 VAL A C 1
ATOM 888 O O . VAL A 1 112 ? 7.600 -3.001 4.261 1.00 98.25 112 VAL A O 1
ATOM 891 N N . SER A 1 113 ? 9.571 -1.945 4.237 1.00 96.94 113 SER A N 1
ATOM 892 C CA . SER A 1 113 ? 10.365 -3.156 4.492 1.00 96.94 113 SER A CA 1
ATOM 893 C C . SER A 1 113 ? 10.300 -3.625 5.950 1.00 96.94 113 SER A C 1
ATOM 895 O O . SER A 1 113 ? 10.585 -4.785 6.235 1.00 96.94 113 SER A O 1
ATOM 897 N N . ALA A 1 114 ? 10.048 -2.707 6.887 1.00 96.56 114 ALA A N 1
ATOM 898 C CA . ALA A 1 114 ? 9.977 -3.009 8.315 1.00 96.56 114 ALA A CA 1
ATOM 899 C C . ALA A 1 114 ? 8.591 -3.505 8.749 1.00 96.56 114 ALA A C 1
ATOM 901 O O . ALA A 1 114 ? 8.508 -4.305 9.684 1.00 96.56 114 ALA A O 1
ATOM 902 N N . TRP A 1 115 ? 7.544 -2.972 8.117 1.00 96.56 115 TRP A N 1
ATOM 903 C CA . TRP A 1 115 ? 6.165 -3.447 8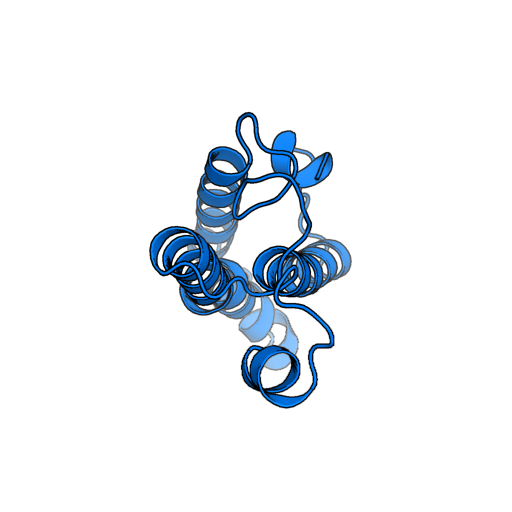.212 1.00 96.56 115 TRP A CA 1
ATOM 904 C C . TRP A 1 115 ? 6.033 -4.832 7.569 1.00 96.56 115 TRP A C 1
ATOM 906 O O . TRP A 1 115 ? 5.393 -5.698 8.209 1.00 96.56 115 TRP A O 1
#

Secondary structure (DSSP, 8-state):
-HHHHHHH-SSSTTS-SSHHHHHHHHHHHHHIIIIIHHHHHHHHHHHHHH-PPP-HHHHHHHHHHHHHHHHHTTT-SSTT-SSS--HHHHHHHHHHHHHHHTT---TT-HHHHH-

Radius of gyration: 15.26 Å; chains: 1; bounding box: 36×22×42 Å

Foldseek 3Di:
DVCCCVPPNPDCQQQDPPPVLNVLLVVLLCLLVVQQLVLVCVFVVCCVPVVDDGDVVSVVSNVVSLVVQLVQLVVAPESSGDDGHYPSRVSVVVSVVVCVVVPNDSVVRPSVVVD

InterPro domains:
  IPR004046 Glutathione S-transferase, C-terminal [PF00043] (51-115)
  IPR010987 Glutathione S-transferase, C-terminal-like [PS50405] (18-115)
  IPR036282 Glutathione S-transferase, C-terminal domain superfamily [SSF47616] (18-115)

Organism: Culex pipiens (NCBI:txid7175)

Sequence (115 aa):
MIYLVDKYGKDDSLYPRDPQRRAVINQRLFFDMGTLYQRFADYYYPQMFEGAAENPDAYTKIGDALGFLECFLEGQTFVAGGDSLSLADLSLLASLTTFEVAGYDISGFKNVSAW

pLDDT: mean 97.29, std 2.23, range [83.69, 98.88]